Protein AF-A0AAD9RIB9-F1 (afdb_monomer)

Mean predicted aligned error: 14.02 Å

Foldseek 3Di:
DVVVVVVVVVVVVVVVCVVCVVVVVVVVVVVVVVVVVVVCVVVPQPDDDQEPVVDPPVCLPPDWWKWAFADWDPDPATWTFTDTDRNDDDPPPDDRHTYTDGQPPDRQDPVNRVVCCCPRNVVRDIWTDHPVDSDTDD

Secondary structure (DSSP, 8-state):
-HHHHHHHHHHHHHHHHHHTHHHHHHHHHHHHHHHHHHHHHHH-TT---SSGGGS-TTHHHH-PEEEEEEEEE-SSS-EEEEEEPPSS--TTT----PEEEE-SS----HHHHHHHIIIIIHS--EEEE-SSSS--B-

Structure (mmCIF, N/CA/C/O backbone):
data_AF-A0AAD9RIB9-F1
#
_entry.id   AF-A0AAD9RIB9-F1
#
loop_
_atom_site.group_PDB
_atom_site.id
_atom_site.type_symbol
_atom_site.label_atom_id
_atom_site.label_alt_id
_atom_site.label_comp_id
_atom_site.label_asym_id
_atom_site.label_entity_id
_atom_site.label_seq_id
_atom_site.pdbx_PDB_ins_code
_atom_site.Cartn_x
_atom_site.Cartn_y
_atom_site.Cartn_z
_atom_site.occupancy
_atom_site.B_iso_or_equiv
_atom_site.auth_seq_id
_atom_site.auth_comp_id
_atom_site.auth_asym_id
_atom_site.auth_atom_id
_atom_site.pdbx_PDB_model_num
ATOM 1 N N . MET A 1 1 ? -36.772 -20.289 31.061 1.00 62.50 1 MET A N 1
ATOM 2 C CA . MET A 1 1 ? -35.528 -19.899 31.762 1.00 62.50 1 MET A CA 1
ATOM 3 C C . MET A 1 1 ? -34.536 -19.182 30.848 1.00 62.50 1 MET A C 1
ATOM 5 O O . MET A 1 1 ? -34.109 -18.104 31.223 1.00 62.50 1 MET A O 1
ATOM 9 N N . GLU A 1 2 ? -34.202 -19.687 29.653 1.00 70.81 2 GLU A N 1
ATOM 10 C CA . GLU A 1 2 ? -33.256 -18.997 28.740 1.00 70.81 2 GLU A CA 1
ATOM 11 C C . GLU A 1 2 ? -33.726 -17.609 28.266 1.00 70.81 2 GLU A C 1
ATOM 13 O O .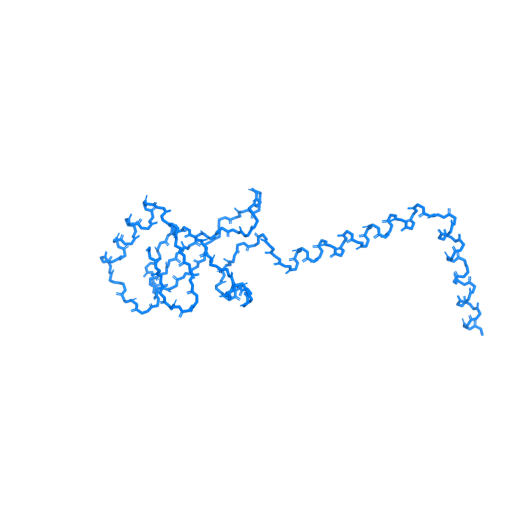 GLU A 1 2 ? -32.968 -16.649 28.332 1.00 70.81 2 GLU A O 1
ATOM 18 N N . GLN A 1 3 ? -34.991 -17.473 27.857 1.00 73.94 3 GLN A N 1
ATOM 19 C CA . GLN A 1 3 ? -35.554 -16.197 27.376 1.00 73.94 3 GLN A CA 1
ATOM 20 C C . GLN A 1 3 ? -35.528 -15.087 28.444 1.00 73.94 3 GLN A C 1
ATOM 22 O O . GLN A 1 3 ? -35.244 -13.931 28.145 1.00 73.94 3 GLN A O 1
ATOM 27 N N . GLU A 1 4 ? -35.763 -15.454 29.702 1.00 77.19 4 GLU A N 1
ATOM 28 C CA . GLU A 1 4 ? -35.800 -14.527 30.839 1.00 77.19 4 GLU A CA 1
ATOM 29 C C . GLU A 1 4 ? -34.389 -14.076 31.257 1.00 77.19 4 GLU A C 1
ATOM 31 O O . GLU A 1 4 ? -34.155 -12.915 31.594 1.00 77.19 4 GLU A O 1
ATOM 36 N N . GLN A 1 5 ? -33.403 -14.972 31.153 1.00 80.00 5 GLN A N 1
ATOM 37 C CA . GLN A 1 5 ? -31.990 -14.632 31.337 1.00 80.00 5 GLN A CA 1
ATOM 38 C C . GLN A 1 5 ? -31.519 -13.649 30.257 1.00 80.00 5 GLN A C 1
ATOM 40 O O . GLN A 1 5 ? -30.857 -12.660 30.572 1.00 80.00 5 GLN A O 1
ATOM 45 N N . ILE A 1 6 ? -31.913 -13.879 28.998 1.00 83.75 6 ILE A N 1
ATOM 46 C CA . ILE A 1 6 ? -31.568 -13.007 27.868 1.00 83.75 6 ILE A CA 1
ATOM 47 C C . ILE A 1 6 ? -32.143 -11.606 28.074 1.00 83.75 6 ILE A C 1
ATOM 49 O O . ILE A 1 6 ? -31.393 -10.641 27.965 1.00 83.75 6 ILE A O 1
ATOM 53 N N . SER A 1 7 ? -33.426 -11.469 28.430 1.00 84.75 7 SER A N 1
ATOM 54 C CA . SER A 1 7 ? -34.034 -10.150 28.660 1.00 84.75 7 SER A CA 1
ATOM 55 C C . SER A 1 7 ? -33.366 -9.398 29.810 1.00 84.75 7 SER A C 1
ATOM 57 O O . SER A 1 7 ? -33.140 -8.194 29.713 1.00 84.75 7 SER A O 1
ATOM 59 N N . THR A 1 8 ? -32.994 -10.106 30.878 1.00 87.06 8 THR A N 1
ATOM 60 C CA . THR A 1 8 ? -32.353 -9.506 32.057 1.00 87.06 8 THR A CA 1
ATOM 61 C C . THR A 1 8 ? -30.913 -9.076 31.766 1.00 87.06 8 THR A C 1
ATOM 63 O O . THR A 1 8 ? -30.480 -8.003 32.193 1.00 87.06 8 THR A O 1
ATOM 66 N N . ALA A 1 9 ? -30.167 -9.881 31.005 1.00 85.38 9 ALA A N 1
ATOM 67 C CA . ALA A 1 9 ? -28.837 -9.524 30.525 1.00 85.38 9 ALA A CA 1
ATOM 68 C C . ALA A 1 9 ? -28.892 -8.328 29.564 1.00 85.38 9 ALA A C 1
ATOM 70 O O . ALA A 1 9 ? -28.074 -7.417 29.681 1.00 85.38 9 ALA A O 1
ATOM 71 N N . TYR A 1 10 ? -29.890 -8.296 28.675 1.00 87.75 10 TYR A N 1
ATOM 72 C CA . TYR A 1 10 ? -30.109 -7.188 27.750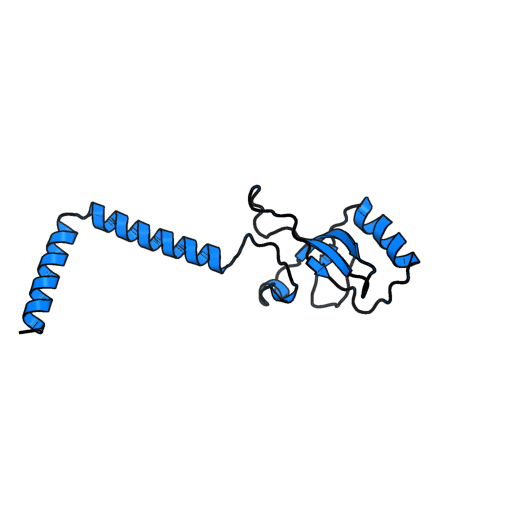 1.00 87.75 10 TYR A CA 1
ATOM 73 C C . TYR A 1 10 ? -30.370 -5.890 28.509 1.00 87.75 10 TYR A C 1
ATOM 75 O O . TYR A 1 10 ? -29.657 -4.921 28.298 1.00 87.75 10 TYR A O 1
ATOM 83 N N . GLN A 1 11 ? -31.311 -5.903 29.458 1.00 87.44 11 GLN A N 1
ATOM 84 C CA . GLN A 1 11 ? -31.656 -4.753 30.300 1.00 87.44 11 GLN A CA 1
ATOM 85 C C . GLN A 1 11 ? -30.429 -4.183 31.019 1.00 87.44 11 GLN A C 1
ATOM 87 O O . GLN A 1 11 ? -30.171 -2.986 30.926 1.00 87.44 11 GLN A O 1
ATOM 92 N N . LYS A 1 12 ? -29.616 -5.040 31.656 1.00 86.56 12 LYS A N 1
ATOM 93 C CA . LYS A 1 12 ? -28.365 -4.619 32.312 1.00 86.56 12 LYS A CA 1
ATOM 94 C C . LYS A 1 12 ? -27.384 -3.964 31.341 1.00 86.56 12 LYS A C 1
ATOM 96 O O . LYS A 1 12 ? -26.715 -2.999 31.705 1.00 86.56 12 LYS A O 1
ATOM 101 N N . LEU A 1 13 ? -27.293 -4.484 30.121 1.00 85.56 13 LEU A N 1
ATOM 102 C CA . LEU A 1 13 ? -26.409 -3.960 29.087 1.00 85.56 13 LEU A CA 1
ATOM 103 C C . LEU A 1 13 ? -26.913 -2.606 28.567 1.00 85.56 13 LEU A C 1
ATOM 105 O O . LEU A 1 13 ? -26.112 -1.685 28.424 1.00 85.56 13 LEU A O 1
ATOM 109 N N . THR A 1 14 ? -28.225 -2.439 28.379 1.00 84.69 14 THR A N 1
ATOM 110 C CA . THR A 1 14 ? -28.826 -1.150 28.010 1.00 84.69 14 THR A CA 1
ATOM 111 C C . THR A 1 14 ? -28.587 -0.101 29.090 1.00 84.69 14 THR A C 1
ATOM 113 O O . THR A 1 14 ? -28.075 0.969 28.776 1.00 84.69 14 THR A O 1
ATOM 116 N N . THR A 1 15 ? -28.841 -0.421 30.366 1.00 85.94 15 THR A N 1
ATOM 117 C CA . THR A 1 15 ? -28.589 0.509 31.481 1.00 85.94 15 THR A CA 1
ATOM 118 C C . THR A 1 15 ? -27.113 0.903 31.560 1.00 85.94 15 THR A C 1
ATOM 120 O O . THR A 1 15 ? -26.790 2.067 31.789 1.00 85.94 15 THR A O 1
ATOM 123 N N . PHE A 1 16 ? -26.202 -0.046 31.320 1.00 85.06 16 PHE A N 1
ATOM 124 C CA . PHE A 1 16 ? -24.765 0.221 31.300 1.00 85.06 16 PHE A CA 1
ATOM 125 C C . PHE A 1 16 ? -24.349 1.145 30.145 1.00 85.06 16 PHE A C 1
ATOM 127 O O . PHE A 1 16 ? -23.545 2.057 30.352 1.00 85.06 16 PHE A O 1
ATOM 134 N N . MET A 1 17 ? -24.897 0.930 28.943 1.00 82.81 17 MET A N 1
ATOM 135 C CA . MET A 1 17 ? -24.648 1.783 27.774 1.00 82.81 17 MET A CA 1
ATOM 136 C C . MET A 1 17 ? -25.199 3.198 27.966 1.00 82.81 17 MET A C 1
ATOM 138 O O . MET A 1 17 ? -24.559 4.167 27.564 1.00 82.81 17 MET A O 1
ATOM 142 N N . GLU A 1 18 ? -26.358 3.320 28.608 1.00 84.81 18 GLU A N 1
ATOM 143 C CA . GLU A 1 18 ? -27.033 4.595 28.844 1.00 84.81 18 GLU A CA 1
ATOM 144 C C . GLU A 1 18 ? -26.304 5.434 29.904 1.00 84.81 18 GLU A C 1
ATOM 146 O O . GLU A 1 18 ? -26.093 6.631 29.707 1.00 84.81 18 GLU A O 1
ATOM 151 N N . GLN A 1 19 ? -25.795 4.794 30.965 1.00 88.06 19 GLN A N 1
ATOM 152 C CA . GLN A 1 19 ? -24.949 5.445 31.973 1.00 88.06 19 GLN A CA 1
ATOM 153 C C . GLN A 1 19 ? -23.572 5.865 31.437 1.00 88.06 19 GLN A C 1
ATOM 155 O O . GLN A 1 19 ? -23.013 6.857 31.899 1.00 88.06 19 GLN A O 1
ATOM 160 N N . ASN A 1 20 ? -23.014 5.128 30.471 1.00 82.44 20 ASN A N 1
ATOM 161 C CA . ASN A 1 20 ? -21.667 5.358 29.941 1.00 82.44 20 ASN A CA 1
ATOM 162 C C . ASN A 1 20 ? -21.687 5.738 28.457 1.00 82.44 20 ASN A C 1
ATOM 164 O O . ASN A 1 20 ? -20.965 5.161 27.640 1.00 82.44 20 ASN A O 1
ATOM 168 N N . THR A 1 21 ? -22.468 6.759 28.103 1.00 85.19 21 THR A N 1
ATOM 169 C CA . THR A 1 21 ? -22.662 7.209 26.712 1.00 85.19 21 THR A CA 1
ATOM 170 C C . THR A 1 21 ? -21.337 7.529 26.008 1.00 85.19 21 THR A C 1
ATOM 172 O O . THR A 1 21 ? -21.133 7.168 24.852 1.00 85.19 21 THR A O 1
ATOM 175 N N . ARG A 1 22 ? -20.373 8.116 26.733 1.00 86.19 22 ARG A N 1
ATOM 176 C CA . ARG A 1 22 ? -19.021 8.400 26.216 1.00 86.19 22 ARG A CA 1
ATOM 177 C C . ARG A 1 22 ? -18.238 7.143 25.848 1.00 86.19 22 ARG A C 1
ATOM 179 O O . ARG A 1 22 ? -17.529 7.141 24.848 1.00 86.19 22 ARG A O 1
ATOM 186 N N . ALA A 1 23 ? -18.362 6.072 26.629 1.00 86.25 23 ALA A N 1
ATOM 187 C CA . ALA A 1 23 ? -17.674 4.817 26.336 1.00 86.25 23 ALA A CA 1
ATOM 188 C C . ALA A 1 23 ? -18.221 4.178 25.052 1.00 86.25 23 ALA A C 1
ATOM 190 O O . ALA A 1 23 ? -17.450 3.699 24.221 1.00 86.25 23 ALA A O 1
ATOM 191 N N . VAL A 1 24 ? -19.541 4.235 24.857 1.00 88.56 24 VAL A N 1
ATOM 192 C CA . VAL A 1 24 ? -20.204 3.734 23.645 1.00 88.56 24 VAL A CA 1
ATOM 193 C C . VAL A 1 24 ? -19.758 4.519 22.407 1.00 88.56 24 VAL A C 1
ATOM 195 O O . VAL A 1 24 ? -19.451 3.912 21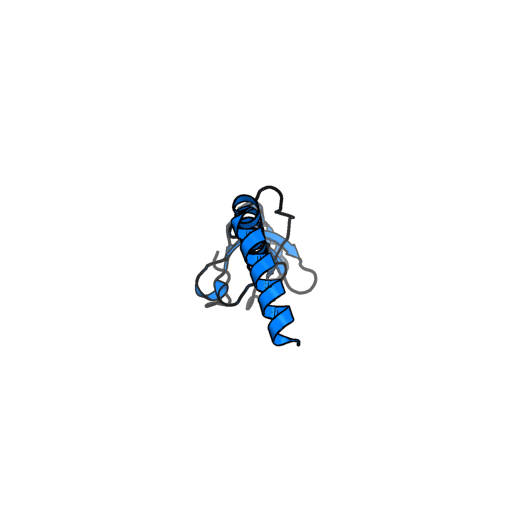.380 1.00 88.56 24 VAL A O 1
ATOM 198 N N . GLU A 1 25 ? -19.631 5.847 22.510 1.00 89.62 25 GLU A N 1
ATOM 199 C CA . GLU A 1 25 ? -19.083 6.687 21.433 1.00 89.62 25 GLU A CA 1
ATOM 200 C C . GLU A 1 25 ? -17.664 6.249 21.035 1.00 89.62 25 GLU A C 1
ATOM 202 O O . GLU A 1 25 ? -17.394 6.040 19.851 1.00 89.62 25 GLU A O 1
ATOM 207 N N . PHE A 1 26 ? -16.766 6.032 22.003 1.00 93.94 26 PHE A N 1
ATOM 208 C CA . PHE A 1 26 ? -15.401 5.572 21.718 1.00 93.94 26 PHE A CA 1
ATOM 209 C C . PHE A 1 26 ? -15.358 4.198 21.047 1.00 93.94 26 PHE A C 1
ATOM 211 O O . PHE A 1 26 ? -14.568 3.996 20.123 1.00 93.94 26 PHE A O 1
ATOM 218 N N . VAL A 1 27 ? -16.215 3.263 21.466 1.00 93.75 27 VAL A N 1
ATOM 219 C CA . VAL A 1 27 ? -16.325 1.946 20.821 1.00 93.75 27 VAL A CA 1
ATOM 220 C C . VAL A 1 27 ? -16.789 2.098 19.373 1.00 93.75 27 VAL A C 1
ATOM 222 O O . VAL A 1 27 ? -16.199 1.499 18.474 1.00 93.75 27 VAL A O 1
ATOM 225 N N . CYS A 1 28 ? -17.794 2.939 19.123 1.00 93.94 28 CYS A N 1
ATOM 226 C CA . CYS A 1 28 ? -18.312 3.183 17.780 1.00 93.94 28 CYS A CA 1
ATOM 227 C C . CYS A 1 28 ? -17.255 3.822 16.862 1.00 93.94 28 CYS A C 1
ATOM 229 O O . CYS A 1 28 ? -17.045 3.368 15.731 1.00 93.94 28 CYS A O 1
ATOM 231 N N . TYR A 1 29 ? -16.513 4.815 17.365 1.00 95.75 29 TYR A N 1
ATOM 232 C CA . TYR A 1 29 ? -15.381 5.401 16.645 1.00 95.75 29 TYR A CA 1
ATOM 233 C C . TYR A 1 29 ? -14.262 4.387 16.403 1.00 95.75 29 TYR A C 1
ATOM 235 O O . TYR A 1 29 ? -13.685 4.369 15.316 1.00 95.75 29 TYR A O 1
ATOM 243 N N . GLY A 1 30 ? -13.994 3.502 17.365 1.00 96.50 30 GLY A N 1
ATOM 244 C CA . GLY A 1 30 ? -13.035 2.410 17.216 1.00 96.50 30 GLY A CA 1
ATOM 245 C C . GLY A 1 30 ? -13.421 1.452 16.089 1.00 96.50 30 GLY A C 1
ATOM 246 O O . GLY A 1 30 ? -12.620 1.211 15.185 1.00 96.50 30 GLY A O 1
ATOM 247 N N . ILE A 1 31 ? -14.663 0.960 16.088 1.00 96.44 31 ILE A N 1
ATOM 248 C CA . ILE A 1 31 ? -15.182 0.056 15.048 1.00 96.44 31 ILE A CA 1
ATOM 249 C C . ILE A 1 31 ? -15.140 0.737 13.676 1.00 96.44 31 ILE A C 1
ATOM 251 O O . ILE A 1 31 ? -14.663 0.145 12.706 1.00 96.44 31 ILE A O 1
ATOM 255 N N . THR A 1 32 ? -15.573 1.997 13.599 1.00 96.50 32 THR A N 1
ATOM 256 C CA . THR A 1 32 ? -15.554 2.782 12.356 1.00 96.50 32 THR A CA 1
ATOM 257 C C . THR A 1 32 ? -14.127 2.977 11.842 1.00 96.50 32 THR A C 1
ATOM 259 O O . THR A 1 32 ? -13.857 2.759 10.660 1.00 96.50 32 THR A O 1
ATOM 262 N N . GLY A 1 33 ? -13.188 3.326 12.725 1.00 96.19 33 GLY A N 1
ATOM 263 C CA . GLY A 1 33 ? -11.778 3.506 12.387 1.00 96.19 33 GLY A CA 1
ATOM 264 C C . GLY A 1 33 ? -11.125 2.218 11.887 1.00 96.19 33 GLY A C 1
ATOM 265 O O . GLY A 1 33 ? -10.451 2.235 10.858 1.00 96.19 33 GLY A O 1
ATOM 266 N N . ILE A 1 34 ? -11.370 1.088 12.557 1.00 95.81 34 ILE A N 1
ATOM 267 C CA . ILE A 1 34 ? -10.868 -0.227 12.131 1.00 95.81 34 ILE A CA 1
ATOM 268 C C . ILE A 1 34 ? -11.470 -0.613 10.775 1.00 95.81 34 ILE A C 1
ATOM 270 O O . ILE A 1 34 ? -10.733 -1.034 9.884 1.00 95.81 34 ILE A O 1
ATOM 274 N N . GLY A 1 35 ? -12.779 -0.427 10.584 1.00 95.44 35 GLY A N 1
ATOM 275 C CA . GLY A 1 35 ? -13.453 -0.707 9.315 1.00 95.44 35 GLY A CA 1
ATOM 276 C C . GLY A 1 35 ? -12.876 0.109 8.156 1.00 95.44 35 GLY A C 1
ATOM 277 O O . GLY A 1 35 ? -12.541 -0.449 7.107 1.00 95.44 35 GLY A O 1
ATOM 278 N N . LEU A 1 36 ? -12.673 1.412 8.367 1.00 93.00 36 LEU A N 1
ATOM 279 C CA . LEU A 1 36 ? -12.043 2.297 7.389 1.00 93.00 36 LEU A CA 1
ATOM 280 C C . LEU A 1 36 ? -10.606 1.861 7.083 1.00 93.00 36 LEU A C 1
ATOM 282 O O . LEU A 1 36 ? -10.211 1.787 5.920 1.00 93.00 36 LEU A O 1
ATOM 286 N N . LEU A 1 37 ? -9.828 1.524 8.112 1.00 89.38 37 LEU A N 1
ATOM 287 C CA . LEU A 1 37 ? -8.441 1.101 7.960 1.00 89.38 37 LEU A CA 1
ATOM 288 C C . LEU A 1 37 ? -8.352 -0.209 7.165 1.00 89.38 37 LEU A C 1
ATOM 290 O O . LEU A 1 37 ? -7.584 -0.293 6.208 1.00 89.38 37 LEU A O 1
ATOM 294 N N . VAL A 1 38 ? -9.195 -1.197 7.469 1.00 89.06 38 VAL A N 1
ATOM 295 C CA . VAL A 1 38 ? -9.281 -2.457 6.711 1.00 89.06 38 VAL A CA 1
ATOM 296 C C . VAL A 1 38 ? -9.677 -2.205 5.255 1.00 89.06 38 VAL A C 1
ATOM 298 O O . VAL A 1 38 ? -9.071 -2.787 4.352 1.00 89.06 38 VAL A O 1
ATOM 301 N N . ALA A 1 39 ? -10.640 -1.316 4.998 1.00 86.69 39 ALA A N 1
ATOM 302 C CA . ALA A 1 39 ? -11.043 -0.955 3.640 1.00 86.69 39 ALA A CA 1
ATOM 303 C C . ALA A 1 39 ? -9.883 -0.324 2.850 1.00 86.69 39 ALA A C 1
ATOM 305 O O . ALA A 1 39 ? -9.588 -0.755 1.732 1.00 86.69 39 ALA A O 1
ATOM 306 N N . VAL A 1 40 ? -9.162 0.628 3.452 1.00 82.50 40 VAL A N 1
ATOM 307 C CA . VAL A 1 40 ? -7.987 1.270 2.840 1.00 82.50 40 VAL A CA 1
ATOM 308 C C . VAL A 1 40 ? -6.883 0.245 2.559 1.00 82.50 40 VAL A C 1
ATOM 310 O O . VAL A 1 40 ? -6.328 0.219 1.459 1.00 82.50 40 VAL A O 1
ATOM 313 N N . TYR A 1 41 ? -6.591 -0.652 3.503 1.00 79.00 41 TYR A N 1
ATOM 314 C CA . TYR A 1 41 ? -5.598 -1.711 3.299 1.00 79.00 41 TYR A CA 1
ATOM 315 C C . TYR A 1 41 ? -6.006 -2.701 2.199 1.00 79.00 41 TYR A C 1
ATOM 317 O O . TYR A 1 41 ? -5.150 -3.155 1.434 1.00 79.00 41 TYR A O 1
ATOM 325 N N . ARG A 1 42 ? -7.302 -3.012 2.073 1.00 77.81 42 ARG A N 1
ATOM 326 C CA . ARG A 1 42 ? -7.831 -3.932 1.055 1.00 77.81 42 ARG A CA 1
ATOM 327 C C . ARG A 1 42 ? -7.741 -3.361 -0.359 1.00 77.81 42 ARG A C 1
ATOM 329 O O . ARG A 1 42 ? -7.397 -4.100 -1.278 1.00 77.81 42 ARG A O 1
ATOM 336 N N . VAL A 1 43 ? -8.008 -2.067 -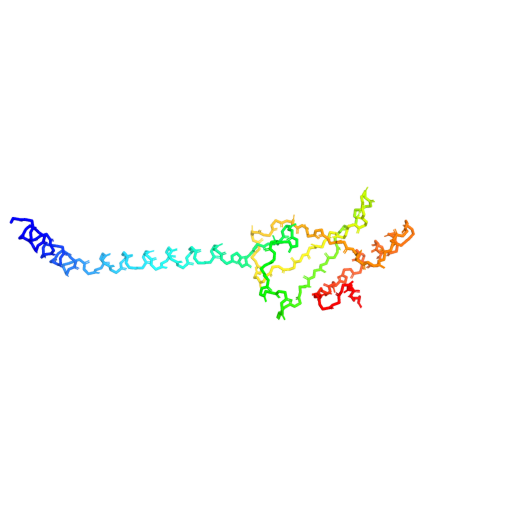0.533 1.00 70.88 43 VAL A N 1
ATOM 337 C CA . VAL A 1 43 ? -7.926 -1.388 -1.841 1.00 70.88 43 VAL A CA 1
ATOM 338 C C . VAL A 1 43 ? -6.470 -1.212 -2.306 1.00 70.88 43 VAL A C 1
ATOM 340 O O . VAL A 1 43 ? -6.224 -1.045 -3.497 1.00 70.88 43 VAL A O 1
ATOM 343 N N . ARG A 1 44 ? -5.484 -1.317 -1.398 1.00 66.50 44 ARG A N 1
ATOM 344 C CA . ARG A 1 44 ? -4.045 -1.123 -1.678 1.00 66.50 44 ARG A CA 1
ATOM 345 C C . ARG A 1 44 ? -3.746 0.146 -2.509 1.00 66.50 44 ARG A C 1
ATOM 347 O O . ARG A 1 44 ? -2.945 0.068 -3.442 1.00 66.50 44 ARG A O 1
ATOM 354 N N . PRO A 1 45 ? -4.287 1.331 -2.163 1.00 63.56 45 PRO A N 1
ATOM 355 C CA . PRO A 1 45 ? -4.112 2.546 -2.971 1.00 63.56 45 PRO A CA 1
ATOM 356 C C . PRO A 1 45 ? -2.643 3.005 -3.076 1.00 63.56 45 PRO A C 1
ATOM 358 O O . PRO A 1 45 ? -2.283 3.772 -3.966 1.00 63.56 45 PRO A O 1
ATOM 361 N N . PHE A 1 46 ? -1.782 2.515 -2.177 1.00 60.88 46 PHE A N 1
ATOM 362 C CA . PHE A 1 46 ? -0.367 2.880 -2.073 1.00 60.88 46 PHE A CA 1
ATOM 363 C C . PHE A 1 46 ? 0.600 1.815 -2.608 1.00 60.88 46 PHE A C 1
ATOM 365 O O . PHE A 1 46 ? 1.816 2.017 -2.580 1.00 60.88 46 PHE A O 1
ATOM 372 N N . SER A 1 47 ? 0.112 0.645 -3.035 1.00 59.72 47 SER A N 1
ATOM 373 C CA . SER A 1 47 ? 1.016 -0.429 -3.445 1.00 59.72 47 SER A CA 1
ATOM 374 C C . SER A 1 47 ? 1.448 -0.240 -4.888 1.00 59.72 47 SER A C 1
ATOM 376 O O . SER A 1 47 ? 0.653 -0.411 -5.8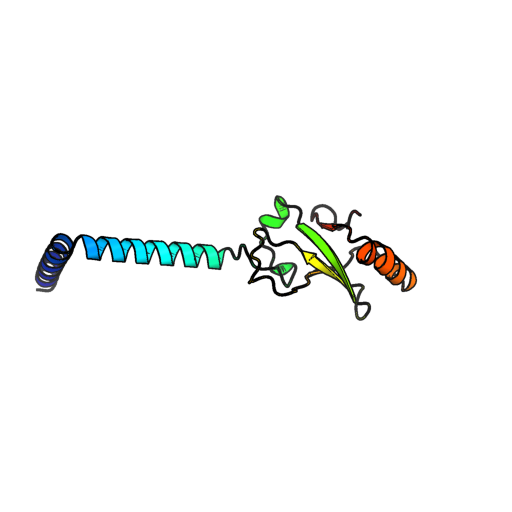04 1.00 59.72 47 SER A O 1
ATOM 378 N N . LYS A 1 48 ? 2.749 -0.018 -5.088 1.00 63.16 48 LYS A N 1
ATOM 379 C CA . LYS A 1 48 ? 3.375 -0.272 -6.384 1.00 63.16 48 LYS A CA 1
ATOM 380 C C . LYS A 1 48 ? 3.164 -1.744 -6.770 1.00 63.16 48 LYS A C 1
ATOM 382 O O . LYS A 1 48 ? 3.516 -2.640 -5.990 1.00 63.16 48 LYS A O 1
ATOM 387 N N . PHE A 1 49 ? 2.570 -1.989 -7.933 1.00 66.31 49 PHE A N 1
ATOM 388 C CA . PHE A 1 49 ? 2.326 -3.313 -8.497 1.00 66.31 49 PHE A CA 1
ATOM 389 C C . PHE A 1 49 ? 3.652 -4.015 -8.809 1.00 66.31 49 PHE A C 1
ATOM 391 O O . PHE A 1 49 ? 4.542 -3.441 -9.432 1.00 66.31 49 PHE A O 1
ATOM 398 N N . LYS A 1 50 ? 3.807 -5.260 -8.341 1.00 63.44 50 LYS A N 1
ATOM 399 C CA . LYS A 1 50 ? 5.014 -6.067 -8.588 1.00 63.44 50 LYS A CA 1
ATOM 400 C C . LYS A 1 50 ? 4.878 -6.884 -9.872 1.00 63.44 50 LYS A C 1
ATOM 402 O O . LYS A 1 50 ? 5.879 -7.188 -10.514 1.00 63.44 50 LYS A O 1
ATOM 407 N N . LYS A 1 51 ? 3.650 -7.262 -10.223 1.00 63.78 51 LYS A N 1
ATOM 408 C CA . LYS A 1 51 ? 3.322 -8.037 -11.418 1.00 63.78 51 LYS A CA 1
ATOM 409 C C . LYS A 1 51 ? 2.196 -7.355 -12.193 1.00 63.78 51 LYS A C 1
ATOM 411 O O . LYS A 1 51 ? 1.308 -6.783 -11.562 1.00 63.78 51 LYS A O 1
ATOM 416 N N . PRO A 1 52 ? 2.155 -7.491 -13.529 1.00 63.38 52 PRO A N 1
ATOM 417 C CA . PRO A 1 52 ? 1.011 -7.037 -14.320 1.00 63.38 52 PRO A CA 1
ATOM 418 C C . PRO A 1 52 ? -0.318 -7.668 -13.867 1.00 63.38 52 PRO A C 1
ATOM 420 O O . PRO A 1 52 ? -1.366 -7.044 -13.974 1.00 63.38 52 PRO A O 1
ATOM 423 N N . SER A 1 53 ? -0.271 -8.883 -13.303 1.00 65.19 53 SER A N 1
ATOM 424 C CA . SER A 1 53 ? -1.425 -9.596 -12.734 1.00 65.19 53 SER A CA 1
ATOM 425 C C . SER A 1 53 ? -1.947 -9.011 -11.420 1.00 65.19 53 SER A C 1
ATOM 427 O O . SER A 1 53 ? -3.063 -9.328 -11.024 1.00 65.19 53 SER A O 1
ATOM 429 N N . ASP A 1 54 ? -1.147 -8.196 -10.725 1.00 67.38 54 ASP A N 1
ATOM 430 C CA . ASP A 1 54 ? -1.560 -7.562 -9.469 1.00 67.38 54 ASP A CA 1
ATOM 431 C C . ASP A 1 54 ? -2.432 -6.322 -9.718 1.00 67.38 54 ASP A C 1
ATOM 433 O O . ASP A 1 54 ? -2.987 -5.777 -8.765 1.00 67.38 54 ASP A O 1
ATOM 437 N N . ILE A 1 55 ? -2.529 -5.864 -10.974 1.00 67.44 55 ILE A N 1
ATOM 438 C CA . ILE A 1 55 ? -3.319 -4.700 -11.370 1.00 67.44 55 ILE A CA 1
ATOM 439 C C . ILE A 1 55 ? -4.790 -5.125 -11.455 1.00 67.44 55 ILE A C 1
ATOM 441 O O . ILE A 1 55 ? -5.137 -5.965 -12.293 1.00 67.44 55 ILE A O 1
ATOM 445 N N . PRO A 1 56 ? -5.683 -4.556 -10.627 1.00 67.56 56 PRO A N 1
ATOM 446 C CA . PRO A 1 56 ? -7.094 -4.892 -10.694 1.00 67.56 56 PRO A CA 1
ATOM 447 C C . PRO A 1 56 ? -7.675 -4.555 -12.078 1.00 67.56 56 PRO A C 1
ATOM 449 O O . PRO A 1 56 ? -7.394 -3.485 -12.626 1.00 67.56 56 PRO A O 1
ATOM 452 N N . PRO A 1 57 ? -8.536 -5.419 -12.643 1.00 65.75 57 PRO A N 1
ATOM 453 C CA . PRO A 1 57 ? -8.993 -5.295 -14.027 1.00 65.75 57 PRO A CA 1
ATOM 454 C C . PRO A 1 57 ? -9.827 -4.036 -14.301 1.00 65.75 57 PRO A C 1
ATOM 456 O O . PRO A 1 57 ? -9.959 -3.640 -15.456 1.00 65.75 57 PRO A O 1
ATOM 459 N N . HIS A 1 58 ? -10.372 -3.397 -13.262 1.00 67.31 58 HIS A N 1
ATOM 460 C CA . HIS A 1 58 ? -11.126 -2.152 -13.397 1.00 67.31 58 HIS A CA 1
ATOM 461 C C . HIS A 1 58 ? -10.224 -0.938 -13.679 1.00 67.31 58 HIS A C 1
ATOM 463 O O . HIS A 1 58 ? -10.633 -0.056 -14.429 1.00 67.31 58 HIS A O 1
ATOM 469 N N . PHE A 1 59 ? -8.983 -0.916 -13.169 1.00 62.91 59 PHE A N 1
ATOM 470 C CA . PHE A 1 59 ? -8.029 0.169 -13.451 1.00 62.91 59 PHE A CA 1
ATOM 471 C C . PHE A 1 59 ? -7.567 0.157 -14.908 1.00 62.91 59 PHE A C 1
ATOM 473 O O . PHE A 1 59 ? -7.375 1.207 -15.509 1.00 62.91 59 PHE A O 1
ATOM 480 N N . LEU A 1 60 ? -7.475 -1.033 -15.506 1.00 63.31 60 LEU A N 1
ATOM 481 C CA . LEU A 1 60 ? -7.036 -1.213 -16.892 1.00 63.31 60 LEU A CA 1
ATOM 482 C C . LEU A 1 60 ? -8.013 -0.644 -17.935 1.00 63.31 60 LEU A C 1
ATOM 484 O O . LEU A 1 60 ? -7.650 -0.565 -19.104 1.00 63.31 60 LEU A O 1
ATOM 488 N N . LYS A 1 61 ? -9.253 -0.314 -17.548 1.00 63.84 61 LYS A N 1
ATOM 489 C CA . LYS A 1 61 ? -10.278 0.220 -18.461 1.00 63.84 61 LYS A CA 1
ATOM 490 C C . LYS A 1 61 ? -10.361 1.746 -18.472 1.00 63.84 61 LYS A C 1
ATOM 492 O O . LYS A 1 61 ? -10.829 2.300 -19.457 1.00 63.84 61 LYS A O 1
ATOM 497 N N . HIS A 1 62 ? -9.953 2.405 -17.389 1.00 58.78 62 HIS A N 1
ATOM 498 C CA . HIS A 1 62 ? -10.266 3.820 -17.161 1.00 58.78 62 HIS A CA 1
ATOM 499 C C . HIS A 1 62 ? -9.053 4.682 -16.814 1.00 58.78 62 HIS A C 1
ATOM 501 O O . HIS A 1 62 ? -9.196 5.892 -16.667 1.00 58.78 62 HIS A O 1
ATOM 507 N N . THR A 1 63 ? -7.868 4.094 -16.643 1.00 60.72 63 THR A N 1
ATOM 508 C CA . THR A 1 63 ? -6.688 4.849 -16.225 1.00 60.72 63 THR A CA 1
ATOM 509 C C . THR A 1 63 ? -5.459 4.377 -16.978 1.00 60.72 63 THR A C 1
ATOM 511 O O . THR A 1 63 ? -5.080 3.208 -16.916 1.00 60.72 63 THR A O 1
ATOM 514 N N . GLU A 1 64 ? -4.822 5.313 -17.671 1.00 64.31 64 GLU A N 1
ATOM 515 C CA . GLU A 1 64 ? -3.505 5.108 -18.253 1.00 64.31 64 GLU A CA 1
ATOM 516 C C . GLU A 1 64 ? -2.474 5.056 -17.127 1.00 64.31 64 GLU A C 1
ATOM 518 O O . GLU A 1 64 ? -2.355 5.984 -16.320 1.00 64.31 64 GLU A O 1
ATOM 523 N N . LEU A 1 65 ? -1.738 3.949 -17.037 1.00 63.53 65 LEU A N 1
ATOM 524 C CA . LEU A 1 65 ? -0.631 3.865 -16.096 1.00 63.53 65 LEU A CA 1
ATOM 525 C C . LEU A 1 65 ? 0.560 4.602 -16.701 1.00 63.53 65 LEU A C 1
ATOM 527 O O . LEU A 1 65 ? 0.975 4.290 -17.815 1.00 63.53 65 LEU A O 1
ATOM 531 N N . LYS A 1 66 ? 1.107 5.560 -15.951 1.00 68.12 66 LYS A N 1
ATOM 532 C CA . LYS A 1 66 ? 2.332 6.281 -16.303 1.00 68.12 66 LYS A CA 1
ATOM 533 C C . LYS A 1 66 ? 3.500 5.763 -15.478 1.00 68.12 66 LYS A C 1
ATOM 535 O O . LYS A 1 66 ? 3.373 5.552 -14.263 1.00 68.12 66 LYS A O 1
ATOM 540 N N . GLY A 1 67 ? 4.642 5.564 -16.123 1.00 68.19 67 GLY A N 1
ATOM 541 C CA . GLY A 1 67 ? 5.853 5.151 -15.428 1.00 68.19 67 GLY A CA 1
ATOM 542 C C . GLY A 1 67 ? 7.128 5.458 -16.192 1.00 68.19 67 GLY A C 1
ATOM 543 O O . GLY A 1 67 ? 7.131 5.537 -17.415 1.00 68.19 67 GLY A O 1
ATOM 544 N N . VAL A 1 68 ? 8.219 5.602 -15.445 1.00 69.56 68 VAL A N 1
ATOM 545 C CA . VAL A 1 68 ? 9.552 5.880 -15.988 1.00 69.56 68 VAL A CA 1
ATOM 546 C C . VAL A 1 68 ? 10.325 4.572 -16.102 1.00 69.56 68 VAL A C 1
ATOM 548 O O . VAL A 1 68 ? 10.392 3.791 -15.146 1.00 69.56 68 VAL A O 1
ATOM 551 N N . VAL A 1 69 ? 10.941 4.324 -17.256 1.00 70.12 69 VAL A N 1
ATOM 552 C CA . VAL A 1 69 ? 11.824 3.165 -17.442 1.00 70.12 69 VAL A CA 1
ATOM 553 C C . VAL A 1 69 ? 13.102 3.383 -16.641 1.00 70.12 69 VAL A C 1
ATOM 555 O O . VAL A 1 69 ? 13.801 4.375 -16.813 1.00 70.12 69 VAL A O 1
ATOM 558 N N . LYS A 1 70 ? 13.424 2.454 -15.737 1.00 72.19 70 LYS A N 1
ATOM 559 C CA . LYS A 1 70 ? 14.633 2.549 -14.903 1.00 72.19 70 LYS A CA 1
ATOM 560 C C . LYS A 1 70 ? 15.706 1.544 -15.275 1.00 72.19 70 LYS A C 1
ATOM 562 O O . LYS A 1 70 ? 16.878 1.793 -15.006 1.00 72.19 70 LYS A O 1
ATOM 567 N N . ARG A 1 71 ? 15.330 0.401 -15.848 1.00 70.94 71 ARG A N 1
ATOM 568 C CA . ARG A 1 71 ? 16.285 -0.641 -16.235 1.00 70.94 71 ARG A CA 1
ATOM 569 C C . ARG A 1 71 ? 15.723 -1.495 -17.362 1.00 70.94 71 ARG A C 1
ATOM 571 O O . ARG A 1 71 ? 14.519 -1.716 -17.427 1.00 70.94 71 ARG A O 1
ATOM 578 N N . ILE A 1 72 ? 16.603 -2.007 -18.212 1.00 72.31 72 ILE A N 1
ATOM 579 C CA . ILE A 1 72 ? 16.271 -3.008 -19.228 1.00 72.31 72 ILE A CA 1
ATOM 580 C C . ILE A 1 72 ? 17.073 -4.268 -18.897 1.00 72.31 72 ILE A C 1
ATOM 582 O O . ILE A 1 72 ? 18.286 -4.181 -18.700 1.00 72.31 72 ILE A O 1
ATOM 586 N N . ASP A 1 73 ? 16.399 -5.414 -18.774 1.00 72.94 73 ASP A N 1
ATOM 587 C CA . ASP A 1 73 ? 17.039 -6.713 -18.534 1.00 72.94 73 ASP A CA 1
ATOM 588 C C . ASP A 1 73 ? 17.068 -7.536 -19.840 1.00 72.94 73 ASP A C 1
ATOM 590 O O . ASP A 1 73 ? 15.999 -7.836 -20.392 1.00 72.94 73 ASP A O 1
ATOM 594 N N . PRO A 1 74 ? 18.261 -7.881 -20.363 1.00 67.38 74 PRO A N 1
ATOM 595 C CA . PRO A 1 74 ? 18.411 -8.634 -21.608 1.00 67.38 74 PRO A CA 1
ATOM 596 C C . PRO A 1 74 ? 18.311 -10.163 -21.436 1.00 67.38 74 PRO A C 1
ATOM 598 O O . PRO A 1 74 ? 18.315 -10.872 -22.436 1.00 67.38 74 PRO A O 1
ATOM 601 N N . SER A 1 75 ? 18.221 -10.697 -20.210 1.00 63.56 75 SER A N 1
ATOM 602 C CA . SER A 1 75 ? 18.577 -12.105 -19.943 1.00 63.56 75 SER A CA 1
ATOM 603 C C . SER A 1 75 ? 17.650 -13.183 -20.534 1.00 63.56 75 SER A C 1
ATOM 605 O O . SER A 1 75 ? 18.124 -14.280 -20.802 1.00 63.56 75 SER A O 1
ATOM 607 N N . TYR A 1 76 ? 16.345 -12.934 -20.718 1.00 55.66 76 TYR A N 1
ATOM 608 C CA . TYR A 1 76 ? 15.395 -14.008 -21.105 1.00 55.66 76 TYR A CA 1
ATOM 609 C C . TYR A 1 76 ? 14.318 -13.602 -22.125 1.00 55.66 76 TYR A C 1
ATOM 611 O O . TYR A 1 76 ? 13.743 -14.443 -22.809 1.00 55.66 76 TYR A O 1
ATOM 619 N N . SER A 1 77 ? 14.038 -12.309 -22.235 1.00 61.16 77 SER A N 1
ATOM 620 C CA . SER A 1 77 ? 13.231 -11.648 -23.265 1.00 61.16 77 SER A CA 1
ATOM 621 C C . SER A 1 77 ? 13.219 -10.192 -22.841 1.00 61.16 77 SER A C 1
ATOM 623 O O . SER A 1 77 ? 12.897 -9.957 -21.683 1.00 61.16 77 SER A O 1
ATOM 625 N N . THR A 1 78 ? 13.586 -9.249 -23.697 1.00 66.44 78 THR A N 1
ATOM 626 C CA . THR A 1 78 ? 13.783 -7.825 -23.377 1.00 66.44 78 THR A CA 1
ATOM 627 C C . THR A 1 78 ? 12.703 -7.281 -22.428 1.00 66.44 78 THR A C 1
ATOM 629 O O . THR A 1 78 ? 11.578 -6.985 -22.838 1.00 66.44 78 THR A O 1
ATOM 632 N N . LEU A 1 79 ? 13.025 -7.232 -21.131 1.00 70.38 79 LEU A N 1
ATOM 633 C CA . LEU A 1 79 ? 12.100 -6.868 -20.060 1.00 70.38 79 LEU A CA 1
ATOM 634 C C . LEU A 1 79 ? 12.418 -5.439 -19.638 1.00 70.38 79 LEU A C 1
ATOM 636 O O . LEU A 1 79 ? 13.497 -5.163 -19.110 1.00 70.38 79 LEU A O 1
ATOM 640 N N . LEU A 1 80 ? 11.469 -4.533 -19.859 1.00 75.06 80 LEU A N 1
ATOM 641 C CA . LEU A 1 80 ? 11.537 -3.171 -19.349 1.00 75.06 80 LEU A CA 1
ATOM 642 C C . LEU A 1 80 ? 11.086 -3.165 -17.892 1.00 75.06 80 LEU A C 1
ATOM 644 O O . LEU A 1 80 ? 9.976 -3.576 -17.562 1.00 75.06 80 LEU A O 1
ATOM 648 N N . MET A 1 81 ? 11.952 -2.685 -17.011 1.00 74.06 81 MET A N 1
ATOM 649 C CA . MET A 1 81 ? 11.645 -2.435 -15.612 1.00 74.06 81 MET A CA 1
ATOM 650 C C . MET A 1 81 ? 11.174 -0.995 -15.457 1.00 74.06 81 MET A C 1
ATOM 652 O O . MET A 1 81 ? 11.973 -0.055 -15.486 1.00 74.06 81 MET A O 1
ATOM 656 N N . VAL A 1 82 ? 9.866 -0.840 -15.284 1.00 72.62 82 VAL A N 1
ATOM 657 C CA . VAL A 1 82 ? 9.202 0.461 -15.205 1.00 72.62 82 VAL A CA 1
ATOM 658 C C . VAL A 1 82 ? 8.865 0.791 -13.756 1.00 72.62 82 VAL A C 1
ATOM 660 O O . VAL A 1 82 ? 8.211 0.008 -13.062 1.00 72.62 82 VAL A O 1
ATOM 663 N N . ASP A 1 83 ? 9.308 1.953 -13.282 1.00 73.81 83 ASP A N 1
ATOM 664 C CA . ASP A 1 83 ? 8.853 2.522 -12.015 1.00 73.81 83 ASP A CA 1
ATOM 665 C C . ASP A 1 83 ? 7.580 3.333 -12.275 1.00 73.81 83 ASP A C 1
ATOM 667 O O . ASP A 1 83 ? 7.621 4.410 -12.866 1.00 73.81 83 ASP A O 1
ATOM 671 N N . HIS A 1 84 ? 6.431 2.790 -11.879 1.00 73.06 84 HIS A N 1
ATOM 672 C CA . HIS A 1 84 ? 5.141 3.454 -12.056 1.00 73.06 84 HIS A CA 1
ATOM 673 C C . HIS A 1 84 ? 4.803 4.308 -10.832 1.00 73.06 84 HIS A C 1
ATOM 675 O O . HIS A 1 84 ? 5.111 3.958 -9.683 1.00 73.06 84 HIS A O 1
ATOM 681 N N . LYS A 1 85 ? 4.136 5.437 -11.078 1.00 67.31 85 LYS A N 1
ATOM 682 C CA . LYS A 1 85 ? 3.677 6.327 -10.011 1.00 67.31 85 LYS A CA 1
ATOM 683 C C . LYS A 1 85 ? 2.469 5.685 -9.308 1.00 67.31 85 LYS A C 1
ATOM 685 O O . LYS A 1 85 ? 1.503 5.333 -9.984 1.00 67.31 85 LYS A O 1
ATOM 690 N N . PRO A 1 86 ? 2.495 5.487 -7.974 1.00 66.44 86 PRO A N 1
ATOM 691 C CA . PRO A 1 86 ? 1.313 5.023 -7.252 1.00 66.44 86 PRO A CA 1
ATOM 692 C C . PRO A 1 86 ? 0.209 6.088 -7.326 1.00 66.44 86 PRO A C 1
ATOM 694 O O . PRO A 1 86 ? 0.518 7.277 -7.409 1.00 66.44 86 PRO A O 1
ATOM 697 N N . LEU A 1 87 ? -1.062 5.673 -7.243 1.00 64.38 87 LEU A N 1
ATOM 698 C CA . LEU A 1 87 ? -2.211 6.592 -7.296 1.00 64.38 87 LEU A CA 1
ATOM 699 C C . LEU A 1 87 ? -2.121 7.704 -6.242 1.00 64.38 87 LEU A C 1
ATOM 701 O O . LEU A 1 87 ? -2.502 8.838 -6.510 1.00 64.38 87 LEU A O 1
ATOM 705 N N . ILE A 1 88 ? -1.589 7.389 -5.058 1.00 64.88 88 ILE A N 1
ATOM 706 C CA . ILE A 1 88 ? -1.341 8.369 -4.003 1.00 64.88 88 ILE A CA 1
ATOM 707 C C . ILE A 1 88 ? 0.129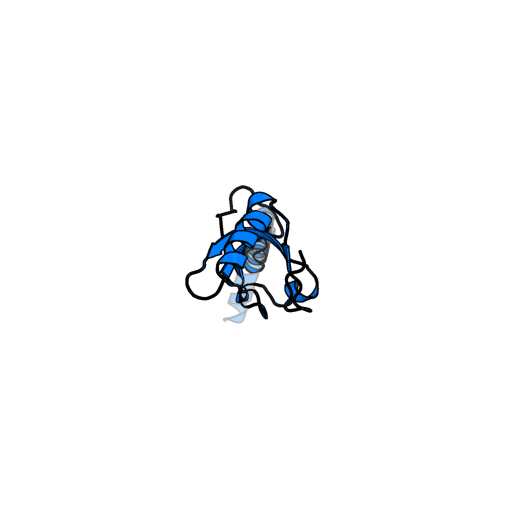 8.262 -3.564 1.00 64.88 88 ILE A C 1
ATOM 709 O O . ILE A 1 88 ? 0.537 7.232 -3.013 1.00 64.88 88 ILE A O 1
ATOM 713 N N . PRO A 1 89 ? 0.958 9.294 -3.806 1.00 59.75 89 PRO A N 1
ATOM 714 C CA . PRO A 1 89 ? 2.370 9.273 -3.453 1.00 59.75 89 PRO A CA 1
ATOM 715 C C . PRO A 1 89 ? 2.553 9.507 -1.948 1.00 59.75 89 PRO A C 1
ATOM 717 O O . PRO A 1 89 ? 2.541 10.641 -1.482 1.00 59.75 89 PRO A O 1
ATOM 720 N N . PHE A 1 90 ? 2.767 8.439 -1.174 1.00 61.12 90 PHE A N 1
ATOM 721 C CA . PHE A 1 90 ? 3.237 8.573 0.209 1.00 61.12 90 PHE A CA 1
ATOM 722 C C . PHE A 1 90 ? 4.775 8.515 0.277 1.00 61.12 90 PHE A C 1
ATOM 724 O O . PHE A 1 90 ? 5.363 7.517 -0.159 1.00 61.12 90 PHE A O 1
ATOM 731 N N . PRO A 1 91 ? 5.448 9.518 0.878 1.00 58.47 91 PRO A N 1
ATOM 732 C CA . PRO A 1 91 ? 6.910 9.634 0.859 1.00 58.47 91 PRO A CA 1
ATOM 733 C C . PRO A 1 91 ? 7.643 8.497 1.592 1.00 58.47 91 PRO A C 1
ATOM 735 O O . PRO A 1 91 ? 8.785 8.195 1.260 1.00 58.47 91 PRO A O 1
ATOM 738 N N . ARG A 1 92 ? 7.002 7.822 2.559 1.00 61.19 92 ARG A N 1
ATOM 739 C CA . ARG A 1 92 ? 7.665 6.841 3.445 1.00 61.19 92 ARG A CA 1
ATOM 740 C C . ARG A 1 92 ? 7.425 5.364 3.083 1.00 61.19 92 ARG A C 1
ATOM 742 O O . ARG A 1 92 ? 8.153 4.502 3.560 1.00 61.19 92 ARG A O 1
ATOM 749 N N . PHE A 1 93 ? 6.459 5.056 2.209 1.00 54.88 93 PHE A N 1
ATOM 750 C CA . PHE A 1 93 ? 6.121 3.673 1.807 1.00 54.88 93 PHE A CA 1
ATOM 751 C C . PHE A 1 93 ? 6.599 3.281 0.400 1.00 54.88 93 PHE A C 1
ATOM 753 O O . PHE A 1 93 ? 6.446 2.129 -0.019 1.00 54.88 93 PHE A O 1
ATOM 760 N N . SER A 1 94 ? 7.224 4.209 -0.327 1.00 54.88 94 SER A N 1
ATOM 761 C CA . SER A 1 94 ? 7.678 3.997 -1.701 1.00 54.88 94 SER A CA 1
ATOM 762 C C . SER A 1 94 ? 8.997 3.214 -1.740 1.00 54.88 94 SER A C 1
ATOM 764 O O . SER A 1 94 ? 10.067 3.750 -2.020 1.00 54.88 94 SER A O 1
ATOM 766 N N . ARG A 1 95 ? 8.951 1.908 -1.445 1.00 58.38 95 ARG A N 1
ATOM 767 C CA . ARG A 1 95 ? 10.073 1.019 -1.794 1.00 58.38 95 ARG A CA 1
ATOM 768 C C . ARG A 1 95 ? 10.239 1.045 -3.317 1.00 58.38 95 ARG A C 1
ATOM 770 O O . ARG A 1 95 ? 9.241 0.959 -4.034 1.00 58.38 95 ARG A O 1
ATOM 777 N N . LYS A 1 96 ? 11.482 1.147 -3.806 1.00 62.31 96 LYS A N 1
ATOM 778 C CA . LYS A 1 96 ? 11.818 1.047 -5.237 1.00 62.31 96 LYS A CA 1
ATOM 779 C C . LYS A 1 96 ? 11.368 -0.326 -5.746 1.00 62.31 96 LYS A C 1
ATOM 781 O O . LYS A 1 96 ? 12.030 -1.331 -5.502 1.00 62.31 96 LYS A O 1
ATOM 786 N N . LYS A 1 97 ? 10.187 -0.381 -6.355 1.00 67.81 97 LYS A N 1
ATOM 787 C CA . LYS A 1 97 ? 9.590 -1.589 -6.922 1.00 67.81 97 LYS A CA 1
ATOM 788 C C . LYS A 1 97 ? 9.393 -1.323 -8.402 1.00 67.81 97 LYS A C 1
ATOM 790 O O . LYS A 1 97 ? 8.713 -0.366 -8.752 1.00 67.81 97 LYS A O 1
ATOM 795 N N . TYR A 1 98 ? 9.984 -2.171 -9.231 1.00 71.69 98 TYR A N 1
ATOM 796 C CA . TYR A 1 98 ? 9.893 -2.060 -10.677 1.00 71.69 98 TYR A CA 1
ATOM 797 C C . TYR A 1 98 ? 8.904 -3.089 -11.214 1.00 71.69 98 TYR A C 1
ATOM 799 O O . TYR A 1 98 ? 8.902 -4.238 -10.765 1.00 71.69 98 TYR A O 1
ATOM 807 N N . LEU A 1 99 ? 8.070 -2.667 -12.159 1.00 70.94 99 LEU A N 1
ATOM 808 C CA . LEU A 1 99 ? 7.135 -3.525 -12.867 1.00 70.94 99 LEU A CA 1
ATOM 809 C C . LEU A 1 99 ? 7.831 -4.059 -14.129 1.00 70.94 99 LEU A C 1
ATOM 811 O O . LEU A 1 99 ? 8.196 -3.253 -14.986 1.00 70.94 99 LEU A O 1
ATOM 815 N N . PRO A 1 100 ? 8.052 -5.380 -14.253 1.00 71.81 100 PRO A N 1
ATOM 816 C CA . PRO A 1 100 ? 8.589 -5.962 -15.474 1.00 71.81 100 PRO A CA 1
ATOM 817 C C . PRO A 1 100 ? 7.513 -5.978 -16.565 1.00 71.81 100 PRO A C 1
ATOM 819 O O . PRO A 1 100 ? 6.452 -6.584 -16.394 1.00 71.81 100 PRO A O 1
ATOM 822 N N . ILE A 1 101 ? 7.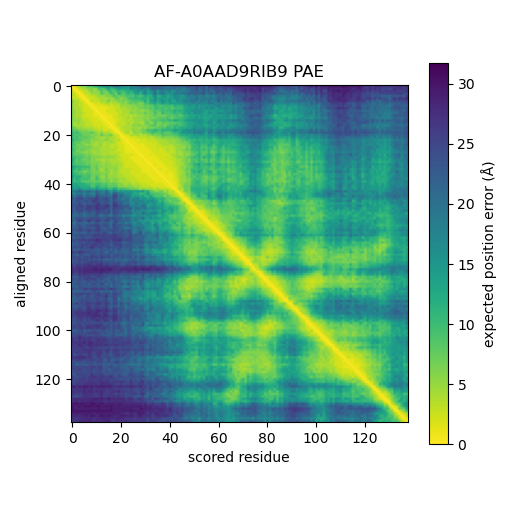798 -5.334 -17.692 1.00 71.38 101 ILE A N 1
ATOM 823 C CA . ILE A 1 101 ? 6.927 -5.261 -18.864 1.00 71.38 101 ILE A CA 1
ATOM 824 C C . ILE A 1 101 ? 7.690 -5.815 -20.062 1.00 71.38 101 ILE A C 1
ATOM 826 O O . ILE A 1 101 ? 8.831 -5.440 -20.323 1.00 71.38 101 ILE A O 1
ATOM 830 N N . LYS A 1 102 ? 7.053 -6.727 -20.795 1.00 73.25 102 LYS A N 1
ATOM 831 C CA . LYS A 1 102 ? 7.578 -7.248 -22.055 1.00 73.25 102 LYS A CA 1
ATOM 832 C C . LYS A 1 102 ? 7.019 -6.418 -23.204 1.00 73.25 102 LYS A C 1
ATOM 834 O O . LYS A 1 102 ? 5.804 -6.250 -23.298 1.00 73.25 102 LYS A O 1
ATOM 839 N N . LEU A 1 103 ? 7.892 -5.956 -24.095 1.00 70.31 103 LEU A N 1
ATOM 840 C CA . LEU A 1 103 ? 7.474 -5.367 -25.364 1.00 70.31 103 LEU A CA 1
ATOM 841 C C . LEU A 1 103 ? 6.870 -6.478 -26.232 1.00 70.31 103 LEU A C 1
ATOM 843 O O . LEU A 1 103 ? 7.527 -7.468 -26.554 1.00 70.31 103 LEU A O 1
ATOM 847 N N . SER A 1 104 ? 5.581 -6.364 -26.537 1.00 60.31 104 SER A N 1
ATOM 848 C CA . SER A 1 104 ? 4.875 -7.341 -27.363 1.00 60.31 104 SER A CA 1
ATOM 849 C C . SER A 1 104 ? 4.991 -6.945 -28.832 1.00 60.31 104 SER A C 1
ATOM 851 O O . SER A 1 104 ? 4.767 -5.792 -29.172 1.00 60.31 104 SER A O 1
ATOM 853 N N . GLY A 1 105 ? 5.288 -7.906 -29.708 1.00 59.88 105 GLY A N 1
ATOM 854 C CA . GLY A 1 105 ? 5.301 -7.690 -31.162 1.00 59.88 105 GLY A CA 1
ATOM 855 C C . GLY A 1 105 ? 6.602 -7.125 -31.742 1.00 59.88 105 GLY A C 1
ATOM 856 O O . GLY A 1 105 ? 6.678 -6.952 -32.951 1.00 59.88 105 GLY A O 1
ATOM 857 N N . ILE A 1 106 ? 7.629 -6.888 -30.919 1.00 65.31 106 ILE A N 1
ATOM 858 C CA . ILE A 1 106 ? 8.938 -6.395 -31.368 1.00 65.31 106 ILE A CA 1
ATOM 859 C C . ILE A 1 106 ? 10.013 -7.368 -30.881 1.00 65.31 106 ILE A C 1
ATOM 861 O O . ILE A 1 106 ? 10.117 -7.636 -29.683 1.00 65.31 106 ILE A O 1
ATOM 865 N N . ASN A 1 107 ? 10.809 -7.906 -31.808 1.00 66.31 107 ASN A N 1
ATOM 866 C CA . ASN A 1 107 ? 12.027 -8.632 -31.469 1.00 66.31 107 ASN A CA 1
ATOM 867 C C . ASN A 1 107 ? 13.166 -7.615 -31.353 1.00 66.31 107 ASN A C 1
ATOM 869 O O . ASN A 1 107 ? 13.626 -7.078 -32.358 1.00 66.31 107 ASN A O 1
ATOM 873 N N . VAL A 1 108 ? 13.557 -7.283 -30.125 1.00 70.00 108 VAL A N 1
ATOM 874 C CA . VAL A 1 108 ? 14.572 -6.255 -29.888 1.00 70.00 108 VAL A CA 1
ATOM 875 C C . VAL A 1 108 ? 15.956 -6.888 -29.999 1.00 70.00 108 VAL A C 1
ATOM 877 O O . VAL A 1 108 ? 16.370 -7.643 -29.122 1.00 70.00 108 VAL A O 1
ATOM 880 N N . THR A 1 109 ? 16.679 -6.561 -31.067 1.00 77.31 109 THR A N 1
ATOM 881 C CA . THR A 1 109 ? 18.096 -6.911 -31.248 1.00 77.31 109 THR A CA 1
ATOM 882 C C . THR A 1 109 ? 18.972 -6.163 -30.233 1.00 77.31 109 THR A C 1
ATOM 884 O O . THR A 1 109 ? 18.590 -5.096 -29.758 1.00 77.31 109 THR A O 1
ATOM 887 N N . ASN A 1 110 ? 20.187 -6.647 -29.953 1.00 74.75 110 ASN A N 1
ATOM 888 C CA . ASN A 1 110 ? 21.131 -6.005 -29.019 1.00 74.75 110 ASN A CA 1
ATOM 889 C C . ASN A 1 110 ? 21.349 -4.500 -29.281 1.00 74.75 110 ASN A C 1
ATOM 891 O O . ASN A 1 110 ? 21.423 -3.722 -28.337 1.00 74.75 110 ASN A O 1
ATOM 895 N N . GLN A 1 111 ? 21.374 -4.073 -30.547 1.00 77.31 111 GLN A N 1
ATOM 896 C CA . GLN A 1 111 ? 21.484 -2.652 -30.911 1.00 77.31 111 GLN A CA 1
ATOM 897 C C . GLN A 1 111 ? 20.243 -1.840 -30.501 1.00 77.31 111 GLN A C 1
ATOM 899 O O . GLN A 1 111 ? 20.365 -0.721 -30.009 1.00 77.31 111 GLN A O 1
ATOM 904 N N . GLY A 1 112 ? 19.048 -2.424 -30.633 1.00 72.94 112 GLY A N 1
ATOM 905 C CA . GLY A 1 112 ? 17.800 -1.816 -30.172 1.00 72.94 112 GLY A CA 1
ATOM 906 C C . GLY A 1 112 ? 17.736 -1.693 -28.649 1.00 72.94 112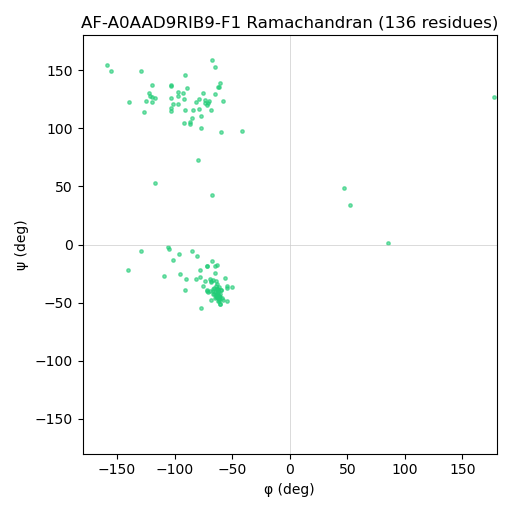 GLY A C 1
ATOM 907 O O . GLY A 1 112 ? 17.165 -0.736 -28.141 1.00 72.94 112 GLY A O 1
ATOM 908 N N . ILE A 1 113 ? 18.376 -2.607 -27.908 1.00 75.62 113 ILE A N 1
ATOM 909 C CA . ILE A 1 113 ? 18.508 -2.499 -26.446 1.00 75.62 113 ILE A CA 1
ATOM 910 C C . ILE A 1 113 ? 19.361 -1.285 -26.076 1.00 75.62 113 ILE A C 1
ATOM 912 O O . ILE A 1 113 ? 18.964 -0.523 -25.200 1.00 75.62 113 ILE A O 1
ATOM 916 N N . SER A 1 114 ? 20.499 -1.084 -26.746 1.00 74.94 114 SER A N 1
ATOM 917 C CA . SER A 1 114 ? 21.359 0.083 -26.515 1.00 74.94 114 SER A CA 1
ATOM 918 C C . SER A 1 114 ? 20.647 1.394 -26.851 1.00 74.94 114 SER A C 1
ATOM 920 O O . SER A 1 114 ? 20.715 2.331 -26.065 1.00 74.94 114 SER A O 1
ATOM 922 N N . TRP A 1 115 ? 19.895 1.439 -27.956 1.00 76.88 115 TRP A N 1
ATOM 923 C CA . TRP A 1 115 ? 19.077 2.604 -28.308 1.00 76.88 115 TRP A CA 1
ATOM 924 C C . TRP A 1 115 ? 18.002 2.901 -27.247 1.00 76.88 115 TRP A C 1
ATOM 926 O O . TRP A 1 115 ? 17.911 4.026 -26.766 1.00 76.88 115 TRP A O 1
ATOM 936 N N . LEU A 1 116 ? 17.262 1.881 -26.793 1.00 72.31 116 LEU A N 1
ATOM 937 C CA . LEU A 1 116 ? 16.257 2.024 -25.729 1.00 72.31 116 LEU A CA 1
ATOM 938 C C . LEU A 1 116 ? 16.867 2.443 -24.384 1.00 72.31 116 LEU A C 1
ATOM 940 O O . LEU A 1 116 ? 16.228 3.146 -23.606 1.00 72.31 116 LEU A O 1
ATOM 944 N N . GLN A 1 117 ? 18.088 1.999 -24.078 1.00 74.19 117 GLN A N 1
ATOM 945 C CA . GLN A 1 117 ? 18.802 2.446 -22.883 1.00 74.19 117 GLN A CA 1
ATOM 946 C C . GLN A 1 117 ? 19.154 3.930 -22.977 1.00 74.19 117 GLN A C 1
ATOM 948 O O . GLN A 1 117 ? 18.983 4.646 -21.995 1.00 74.19 117 GLN A O 1
ATOM 953 N N . THR A 1 118 ? 19.609 4.400 -24.135 1.00 71.12 118 THR A N 1
ATOM 954 C CA . THR A 1 118 ? 19.947 5.811 -24.331 1.00 71.12 118 THR A CA 1
ATOM 955 C C . THR A 1 118 ? 18.708 6.700 -24.292 1.00 71.12 118 THR A C 1
ATOM 957 O O . THR A 1 118 ? 18.711 7.677 -23.553 1.00 71.12 118 THR A O 1
ATOM 960 N N . GLU A 1 119 ? 17.639 6.346 -25.001 1.00 70.19 119 GLU A N 1
ATOM 961 C CA . GLU A 1 119 ? 16.460 7.211 -25.103 1.00 70.19 119 GLU A CA 1
ATOM 962 C C . GLU A 1 119 ? 15.609 7.153 -23.822 1.00 70.19 119 GLU A C 1
ATOM 964 O O . GLU A 1 119 ? 15.402 8.155 -23.142 1.00 70.19 119 GLU A O 1
ATOM 969 N N . CYS A 1 120 ? 15.197 5.957 -23.388 1.00 65.88 120 CYS A N 1
ATOM 970 C CA . CYS A 1 120 ? 14.219 5.837 -22.304 1.00 65.88 120 CYS A CA 1
ATOM 971 C C . CYS A 1 120 ? 14.804 6.067 -20.900 1.00 65.88 120 CYS A C 1
ATOM 973 O O . CYS A 1 120 ? 14.069 6.449 -19.989 1.00 65.88 120 CYS A O 1
ATOM 975 N N . ILE A 1 121 ? 16.098 5.796 -20.678 1.00 65.62 121 ILE A N 1
ATOM 976 C CA . ILE A 1 121 ? 16.713 5.949 -19.344 1.00 65.62 121 ILE A CA 1
ATOM 977 C C . ILE A 1 121 ? 17.305 7.348 -19.175 1.00 65.62 121 ILE A C 1
ATOM 979 O O . ILE A 1 121 ? 17.200 7.918 -18.087 1.00 65.62 121 ILE A O 1
ATOM 983 N N . ASN A 1 122 ? 17.919 7.902 -20.224 1.00 58.16 122 ASN A N 1
ATOM 984 C CA . ASN A 1 122 ? 18.630 9.177 -20.136 1.00 58.16 122 ASN A CA 1
ATOM 985 C C . ASN A 1 122 ? 17.678 10.381 -20.233 1.00 58.16 122 ASN A C 1
ATOM 987 O O . ASN A 1 122 ? 17.929 11.403 -19.602 1.00 58.16 122 ASN A O 1
ATOM 991 N N . ILE A 1 123 ? 16.556 10.243 -20.951 1.00 57.16 123 ILE A N 1
ATOM 992 C CA . ILE A 1 123 ? 15.596 11.340 -21.179 1.00 57.16 123 ILE A CA 1
ATOM 993 C C . ILE A 1 123 ? 14.429 11.295 -20.176 1.00 57.16 123 ILE A C 1
ATOM 995 O O . ILE A 1 123 ? 13.690 12.262 -20.015 1.00 57.16 123 ILE A O 1
ATOM 999 N N . SER A 1 124 ? 14.318 10.229 -19.372 1.00 53.53 124 SER A N 1
ATOM 1000 C CA . SER A 1 124 ? 13.276 10.070 -18.342 1.00 53.53 124 SER A CA 1
ATOM 1001 C C . SER A 1 124 ? 11.848 10.272 -18.862 1.00 53.53 124 SER A C 1
ATOM 1003 O O . SER A 1 124 ? 10.986 10.768 -18.137 1.00 53.53 124 SER A O 1
ATOM 1005 N N . GLU A 1 125 ? 11.593 9.871 -20.107 1.00 59.47 125 GLU A N 1
ATOM 1006 C CA . GLU A 1 125 ? 10.258 9.941 -20.692 1.00 59.47 125 GLU A CA 1
ATOM 1007 C C . GLU A 1 125 ? 9.266 9.057 -19.923 1.00 59.47 125 GLU A C 1
ATOM 1009 O O . GLU A 1 125 ? 9.559 7.922 -19.519 1.00 59.47 125 GLU A O 1
ATOM 1014 N N . GLU A 1 126 ? 8.079 9.614 -19.678 1.00 58.09 126 GLU A N 1
ATOM 1015 C CA . GLU A 1 126 ? 6.967 8.884 -19.083 1.00 58.09 126 GLU A CA 1
ATOM 1016 C C . GLU A 1 126 ? 6.326 8.001 -20.152 1.00 58.09 126 GLU A C 1
ATOM 1018 O O . GLU A 1 126 ? 5.637 8.490 -21.042 1.00 58.09 126 GLU A O 1
ATOM 1023 N N . LEU A 1 127 ? 6.483 6.684 -20.026 1.00 62.06 127 LEU A N 1
ATOM 1024 C CA . LEU A 1 127 ? 5.753 5.757 -20.879 1.00 62.06 127 LEU A CA 1
ATOM 1025 C C . LEU A 1 127 ? 4.298 5.663 -20.422 1.00 62.06 127 LEU A C 1
ATOM 1027 O O . LEU A 1 127 ? 4.011 5.420 -19.240 1.00 62.06 127 LEU A O 1
ATOM 1031 N N . VAL A 1 128 ? 3.389 5.816 -21.383 1.00 59.44 128 VAL A N 1
ATOM 1032 C CA . VAL A 1 128 ? 1.945 5.663 -21.199 1.00 59.44 128 VAL A CA 1
ATOM 1033 C C . VAL A 1 128 ? 1.534 4.257 -21.632 1.00 59.44 128 VAL A C 1
ATOM 1035 O O . VAL A 1 128 ? 1.727 3.855 -22.779 1.00 59.44 128 VAL A O 1
ATOM 1038 N N . PHE A 1 129 ? 0.948 3.489 -20.712 1.00 57.06 129 PHE A N 1
ATOM 1039 C CA . PHE A 1 129 ? 0.482 2.130 -20.993 1.00 57.06 129 PHE A CA 1
ATOM 1040 C C . PHE A 1 129 ? -1.035 2.098 -21.211 1.00 57.06 129 PHE A C 1
ATOM 1042 O O . PHE A 1 129 ? -1.802 2.399 -20.294 1.00 57.06 129 PHE A O 1
ATOM 1049 N N . ASN A 1 130 ? -1.468 1.645 -22.393 1.00 51.12 130 ASN A N 1
ATOM 1050 C CA . ASN A 1 130 ? -2.871 1.371 -22.718 1.00 51.12 130 ASN A CA 1
ATOM 1051 C C . ASN A 1 130 ? -3.043 -0.114 -23.099 1.00 51.12 130 ASN A C 1
ATOM 1053 O O . ASN A 1 130 ? -2.210 -0.675 -23.799 1.00 51.12 130 ASN A O 1
ATOM 1057 N N . LYS A 1 131 ? -4.103 -0.785 -22.625 1.00 45.12 131 LYS A N 1
ATOM 1058 C CA . LYS A 1 13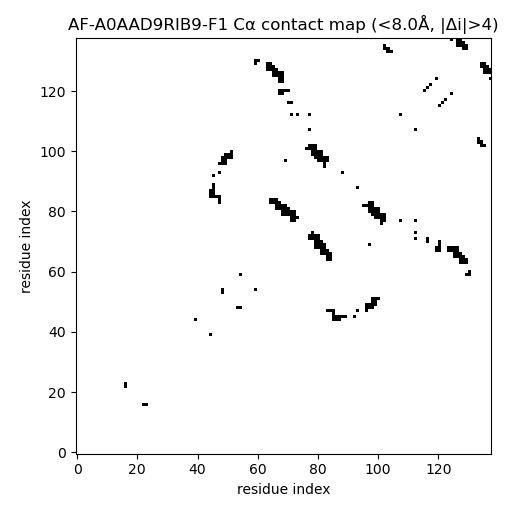1 ? -4.373 -2.205 -22.939 1.00 45.12 131 LYS A CA 1
ATOM 1059 C C . LYS A 1 131 ? -4.984 -2.402 -24.336 1.00 45.12 131 LYS A C 1
ATOM 1061 O O . LYS A 1 131 ? -4.913 -3.510 -24.864 1.00 45.12 131 LYS A O 1
ATOM 1066 N N . SER A 1 132 ? -5.599 -1.367 -24.915 1.00 40.66 132 SER A N 1
ATOM 1067 C CA . SER A 1 132 ? -6.299 -1.451 -26.208 1.00 40.66 132 SER A CA 1
ATOM 1068 C C . SER A 1 132 ? -5.345 -1.780 -27.357 1.00 40.66 132 SER A C 1
ATOM 1070 O O . SER A 1 132 ? -5.673 -2.521 -28.279 1.00 40.66 132 SER A O 1
ATOM 1072 N N . THR A 1 133 ? -4.106 -1.329 -27.241 1.00 36.16 133 THR A N 1
ATOM 1073 C CA . THR A 1 133 ? -3.021 -1.674 -28.137 1.00 36.16 133 THR A CA 1
ATOM 1074 C C . THR A 1 133 ? -1.955 -2.357 -27.304 1.00 36.16 133 THR A C 1
ATOM 1076 O O . THR A 1 133 ? -1.476 -1.824 -26.313 1.00 36.16 133 THR A O 1
ATOM 1079 N N . LYS A 1 134 ? -1.508 -3.546 -27.700 1.00 41.19 134 LYS A N 1
ATOM 1080 C CA . LYS A 1 134 ? -0.237 -4.099 -27.214 1.00 41.19 134 LYS A CA 1
ATOM 1081 C C . LYS A 1 134 ? 0.952 -3.264 -27.745 1.00 41.19 134 LYS A C 1
ATOM 1083 O O . LYS A 1 134 ? 1.920 -3.840 -28.222 1.00 41.19 134 LYS A O 1
ATOM 1088 N N . LEU A 1 135 ? 0.850 -1.934 -27.738 1.00 38.78 135 LEU A N 1
ATOM 1089 C CA . LEU A 1 135 ? 1.861 -0.989 -28.181 1.00 38.78 135 LEU A CA 1
ATOM 1090 C C . LEU A 1 135 ? 2.224 -0.074 -27.019 1.00 38.78 135 LEU A C 1
ATOM 1092 O O . LEU A 1 135 ? 1.371 0.560 -26.402 1.00 38.78 135 LEU A O 1
ATOM 1096 N N . CYS A 1 136 ? 3.524 0.005 -26.777 1.00 39.41 136 CYS A N 1
ATOM 1097 C CA . CYS A 1 136 ? 4.124 1.139 -26.105 1.00 39.41 136 CYS A CA 1
ATOM 1098 C C . CYS A 1 136 ? 4.094 2.303 -27.103 1.00 39.41 136 CYS A C 1
ATOM 1100 O O . CYS A 1 136 ? 4.637 2.156 -28.197 1.00 39.41 136 CYS A O 1
ATOM 1102 N N . THR A 1 137 ? 3.423 3.402 -26.763 1.00 42.53 137 THR A N 1
ATOM 1103 C CA . THR A 1 137 ? 3.546 4.657 -27.522 1.00 42.53 137 THR A CA 1
ATOM 1104 C C . THR A 1 137 ? 4.563 5.507 -26.772 1.00 42.53 137 THR A C 1
ATOM 1106 O O . THR A 1 137 ? 4.467 5.600 -25.545 1.00 42.53 137 THR A O 1
ATOM 1109 N N . ILE A 1 138 ? 5.577 5.979 -27.496 1.00 39.53 138 ILE A N 1
ATOM 1110 C CA . ILE A 1 138 ? 6.615 6.892 -27.003 1.00 39.53 138 ILE A CA 1
ATOM 1111 C C . ILE A 1 138 ? 6.045 8.303 -27.112 1.00 39.53 138 ILE A C 1
ATOM 1113 O O . ILE A 1 138 ? 5.496 8.596 -28.201 1.00 39.53 138 ILE A O 1
#

Solvent-accessible surface area (backbone atoms only — not comparable to full-atom values): 8199 Å² total; per-residue (Å²): 112,70,70,60,51,51,54,53,54,48,51,55,50,51,55,50,46,66,76,36,49,69,59,50,52,51,51,52,51,48,54,51,50,50,52,51,50,53,51,50,62,70,69,42,60,61,60,66,51,67,44,78,85,66,54,59,77,72,50,65,76,78,51,73,50,48,24,32,45,76,49,76,45,77,88,87,58,63,27,38,26,26,41,52,71,42,89,48,84,54,92,88,72,68,68,94,54,51,28,68,41,70,68,58,97,59,89,75,49,76,67,52,50,53,52,49,49,54,53,37,51,71,67,57,48,70,40,49,48,52,76,93,44,76,51,83,56,131

InterPro domains:
  IPR042421 Protein C3orf33-like [PTHR28434] (3-121)

Sequence (138 aa):
MEQEQISTAYQKLTTFMEQNTRAVEFVCYGITGIGLLVAVYRVRPFSKFKKPSDIPPHFLKHTELKGVVKRIDPSYSTLLMVDHKPLIPFPRFSRKKYLPIKLSGINVTNQGISWLQTECINISEELVFNKSTKLCTI

Radius of gyration: 26.12 Å; Cα contacts (8 Å, |Δi|>4): 150; chains: 1; bounding box: 57×31×64 Å

pLDDT: mean 70.82, std 13.51, range [36.16, 96.5]

Organism: NCBI:txid1348599